Protein AF-A0A5J9V5U6-F1 (afdb_monomer_lite)

Foldseek 3Di:
DDDDDDPPPPPVVVVVPPPVPPPPPPVPPVPPPPAAFAEDEKDFLQFWKKKAFAPFDDFPDPLLDDDHPDIDGLPDDVPLCPDPSNNSSSCLQLDWDQDVVVRFTDGHTRMDMDTPFFFFPVRRADPDPVCCVPICNVVVVVVVVVVDDTNPRYTYHYDSSNGDPDDDD

Organism: NCBI:txid38414

pLDDT: mean 84.44, std 17.21, range [41.59, 98.38]

Radius of gyration: 29.43 Å; chains: 1; bounding box: 55×69×92 Å

Structure (mmCIF, N/CA/C/O backbone):
data_AF-A0A5J9V5U6-F1
#
_entry.id   AF-A0A5J9V5U6-F1
#
loop_
_atom_site.group_PDB
_atom_site.id
_atom_site.type_symbol
_atom_site.label_atom_id
_atom_site.label_alt_id
_atom_site.label_comp_id
_atom_site.label_asym_id
_atom_site.label_entity_id
_atom_site.label_seq_id
_atom_site.pdbx_PDB_ins_code
_atom_site.Cartn_x
_atom_site.Cartn_y
_atom_site.Cartn_z
_atom_site.occupancy
_atom_site.B_iso_or_equiv
_atom_site.auth_seq_id
_atom_site.auth_comp_id
_atom_site.auth_asym_id
_atom_site.auth_atom_id
_atom_site.pdbx_PDB_model_num
ATOM 1 N N . MET A 1 1 ? -32.380 -57.360 69.327 1.00 41.59 1 MET A N 1
ATOM 2 C CA . MET A 1 1 ? -31.592 -57.962 68.231 1.00 41.59 1 MET A CA 1
ATOM 3 C C . MET A 1 1 ? -32.303 -57.633 66.926 1.00 41.59 1 MET A C 1
ATOM 5 O O . MET A 1 1 ? -33.398 -58.129 66.713 1.00 41.59 1 MET A O 1
ATOM 9 N N . ALA A 1 2 ? -31.760 -56.698 66.143 1.00 49.41 2 ALA A N 1
ATOM 10 C CA . ALA A 1 2 ? -32.185 -56.439 64.760 1.00 49.41 2 ALA A CA 1
ATOM 11 C C . ALA A 1 2 ? -31.583 -57.530 63.837 1.00 49.41 2 ALA A C 1
ATOM 13 O O . ALA A 1 2 ? -30.626 -58.179 64.271 1.00 49.41 2 ALA A O 1
ATOM 14 N N . PRO A 1 3 ? -32.094 -57.753 62.608 1.00 48.00 3 PRO A N 1
ATOM 15 C CA . PRO A 1 3 ? -31.816 -56.811 61.518 1.00 48.00 3 PRO A CA 1
ATOM 16 C C . PRO A 1 3 ? -32.981 -56.557 60.539 1.00 48.00 3 PRO A C 1
ATOM 18 O O . PRO A 1 3 ? -33.769 -57.440 60.213 1.00 48.00 3 PRO A O 1
ATOM 21 N N . LEU A 1 4 ? -33.024 -55.329 60.013 1.00 54.97 4 LEU A N 1
ATOM 22 C CA . LEU A 1 4 ? -33.674 -54.993 58.744 1.00 54.97 4 LEU A CA 1
ATOM 23 C C . LEU A 1 4 ? -32.798 -55.480 57.576 1.00 54.97 4 LEU A C 1
ATOM 25 O O . LEU A 1 4 ? -31.599 -55.187 57.584 1.00 54.97 4 LEU A O 1
ATOM 29 N N . PRO A 1 5 ? -33.363 -56.077 56.513 1.00 49.91 5 PRO A N 1
ATOM 30 C CA . PRO A 1 5 ? -32.733 -56.086 55.205 1.00 49.91 5 PRO A CA 1
ATOM 31 C C . PRO A 1 5 ? -33.418 -55.085 54.262 1.00 49.91 5 PRO A C 1
ATOM 33 O O . PRO A 1 5 ? -34.583 -54.735 54.424 1.00 49.91 5 PRO A O 1
ATOM 36 N N . HIS A 1 6 ? -32.676 -54.688 53.229 1.00 51.53 6 HIS A N 1
ATOM 37 C CA . HIS A 1 6 ? -33.091 -53.871 52.078 1.00 51.53 6 HIS A CA 1
ATOM 38 C C . HIS A 1 6 ? -32.753 -52.374 52.112 1.00 51.53 6 HIS A C 1
ATOM 40 O O . HIS A 1 6 ? -33.443 -51.551 51.518 1.00 51.53 6 HIS A O 1
ATOM 46 N N . LEU A 1 7 ? -31.569 -52.043 52.632 1.00 55.22 7 LEU A N 1
ATOM 47 C CA . LEU A 1 7 ? -30.853 -50.799 52.316 1.00 55.22 7 LEU A CA 1
ATOM 48 C C . LEU A 1 7 ? -29.999 -50.917 51.031 1.00 55.22 7 LEU A C 1
ATOM 50 O O . LEU A 1 7 ? -28.878 -50.423 50.989 1.00 55.22 7 LEU A O 1
ATOM 54 N N . HIS A 1 8 ? -30.447 -51.632 49.992 1.00 50.94 8 HIS A N 1
ATOM 55 C CA . HIS A 1 8 ? -29.636 -51.854 48.772 1.00 50.94 8 HIS A CA 1
ATOM 56 C C . HIS A 1 8 ? -30.308 -51.399 47.468 1.00 50.94 8 HIS A C 1
ATOM 58 O O . HIS A 1 8 ? -29.772 -51.631 46.390 1.00 50.94 8 HIS A O 1
ATOM 64 N N . ARG A 1 9 ? -31.453 -50.704 47.528 1.00 53.50 9 ARG A N 1
ATOM 65 C CA . ARG A 1 9 ? -32.145 -50.212 46.318 1.00 53.50 9 ARG A CA 1
ATOM 66 C C . ARG A 1 9 ? -31.933 -48.736 45.975 1.00 53.50 9 ARG A C 1
ATOM 68 O O . ARG A 1 9 ? -32.470 -48.283 44.975 1.00 53.50 9 ARG A O 1
ATOM 75 N N . LEU A 1 10 ? -31.122 -47.999 46.734 1.00 51.25 10 LEU A N 1
ATOM 76 C CA . LEU A 1 10 ? -30.863 -46.573 46.470 1.00 51.25 10 LEU A CA 1
ATOM 77 C C . LEU A 1 10 ? -29.450 -46.273 45.939 1.00 51.25 10 LEU A C 1
ATOM 79 O O . LEU A 1 10 ? -29.126 -45.118 45.682 1.00 51.25 10 LEU A O 1
ATOM 83 N 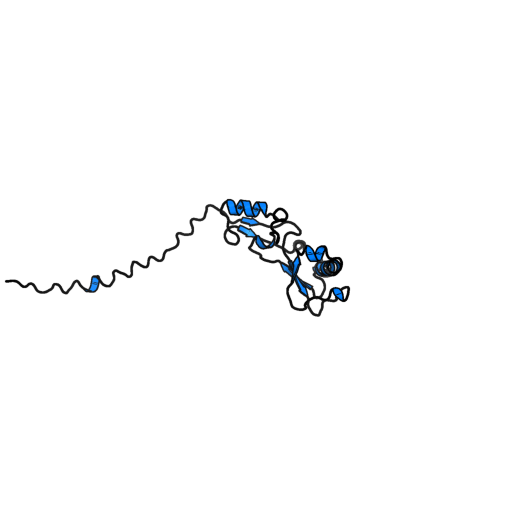N . LEU A 1 11 ? -28.618 -47.294 45.711 1.00 52.91 11 LEU A N 1
ATOM 84 C CA . LEU A 1 11 ? -27.226 -47.091 45.301 1.00 52.91 11 LEU A CA 1
ATOM 85 C C . LEU A 1 11 ? -26.981 -46.702 43.820 1.00 52.91 11 LEU A C 1
ATOM 87 O O . LEU A 1 11 ? -25.907 -46.159 43.569 1.00 52.91 11 LEU A O 1
ATOM 91 N N . PRO A 1 12 ? -27.883 -46.862 42.820 1.00 49.44 12 PRO A N 1
ATOM 92 C CA . PRO A 1 12 ? -27.530 -46.444 41.462 1.00 49.44 12 PRO A CA 1
ATOM 93 C C . PRO A 1 12 ? -27.720 -44.935 41.229 1.00 49.44 12 PRO A C 1
ATOM 95 O O . PRO A 1 12 ? -27.253 -44.422 40.216 1.00 49.44 12 PRO A O 1
ATOM 98 N N . LEU A 1 13 ? -28.363 -44.197 42.147 1.00 50.53 13 LEU A N 1
ATOM 99 C CA . LEU A 1 13 ? -28.633 -42.765 41.949 1.00 50.53 13 LEU A CA 1
ATOM 100 C C . LEU A 1 13 ? -27.465 -41.836 42.326 1.00 50.53 13 LEU A C 1
ATOM 102 O O . LEU A 1 13 ? -27.483 -40.666 41.957 1.00 50.53 13 LEU A O 1
ATOM 106 N N . LEU A 1 14 ? -26.442 -42.331 43.030 1.00 53.94 14 LEU A N 1
ATOM 107 C CA . LEU A 1 14 ? -25.315 -41.509 43.500 1.00 53.94 14 LEU A CA 1
ATOM 108 C C . LEU A 1 14 ? -24.099 -41.502 42.558 1.00 53.94 14 LEU A C 1
ATOM 110 O O . LEU A 1 14 ? -23.175 -40.725 42.776 1.00 53.94 14 LEU A O 1
ATOM 114 N N . LEU A 1 15 ? -24.099 -42.300 41.484 1.00 52.69 15 LEU A N 1
ATOM 115 C CA . LEU A 1 15 ? -23.004 -42.327 40.499 1.00 52.69 15 LEU A CA 1
ATOM 116 C C . LEU A 1 15 ? -23.243 -41.450 39.258 1.00 52.69 15 LEU A C 1
ATOM 118 O O . LEU A 1 15 ? -22.323 -41.258 38.470 1.00 52.69 15 LEU A O 1
ATOM 122 N N . PHE A 1 16 ? -24.425 -40.844 39.108 1.00 50.41 16 PHE A N 1
ATOM 123 C CA . PHE A 1 16 ? -24.711 -39.884 38.027 1.00 50.41 16 PHE A CA 1
ATOM 124 C C . PHE A 1 16 ? -24.570 -38.409 38.444 1.00 50.41 16 PHE A C 1
ATOM 126 O O . PHE A 1 16 ? -24.879 -37.510 37.664 1.00 50.41 16 PHE A O 1
ATOM 133 N N . LEU A 1 17 ? -24.064 -38.141 39.652 1.00 53.19 17 LEU A N 1
ATOM 134 C CA . LEU A 1 17 ? -23.950 -36.792 40.213 1.00 53.19 17 LEU A CA 1
ATOM 135 C C . LEU A 1 17 ? -22.594 -36.062 40.074 1.00 53.19 17 LEU A C 1
ATOM 137 O O . LEU A 1 17 ? -22.495 -34.972 40.633 1.00 53.19 17 LEU A O 1
ATOM 141 N N . PRO A 1 18 ? -21.592 -36.512 39.281 1.00 50.75 18 PRO A N 1
ATOM 142 C CA . PRO A 1 18 ? -20.518 -35.608 38.866 1.00 50.75 18 PRO A CA 1
ATOM 143 C C . PRO A 1 18 ? -20.608 -35.157 37.397 1.00 50.75 18 PRO A C 1
ATOM 145 O O . PRO A 1 18 ? -19.813 -34.318 36.986 1.00 50.75 18 PRO A O 1
ATOM 148 N N . PHE A 1 19 ? -21.572 -35.625 36.590 1.00 50.84 19 PHE A N 1
ATOM 149 C CA . PHE A 1 19 ? -21.637 -35.234 35.167 1.00 50.84 19 PHE A CA 1
ATOM 150 C C . PHE A 1 19 ? -22.390 -33.923 34.879 1.00 50.84 19 PHE A C 1
ATOM 152 O O . PHE A 1 19 ? -22.289 -33.393 33.776 1.00 50.84 19 PHE A O 1
ATOM 159 N N . ILE A 1 20 ? -23.081 -33.343 35.869 1.00 51.84 20 ILE A N 1
ATOM 160 C CA . ILE A 1 20 ? -23.763 -32.036 35.733 1.00 51.84 20 ILE A CA 1
ATOM 161 C C . ILE A 1 20 ? -22.855 -30.865 36.178 1.00 51.84 20 ILE A C 1
ATOM 163 O O . ILE A 1 20 ? -23.250 -29.703 36.144 1.00 51.84 20 ILE A O 1
ATOM 167 N N . LEU A 1 21 ? -21.593 -31.135 36.535 1.00 53.84 21 LEU A N 1
ATOM 168 C CA . LEU A 1 21 ? -20.591 -30.098 36.823 1.00 53.84 21 LEU A CA 1
ATOM 169 C C . LEU A 1 21 ? -19.600 -29.847 35.685 1.00 53.84 21 LEU A C 1
ATOM 171 O O . LEU A 1 21 ? -18.728 -28.993 35.828 1.00 53.84 21 LEU A O 1
ATOM 175 N N . VAL A 1 22 ? -19.809 -30.431 34.500 1.00 54.16 22 VAL A N 1
ATOM 176 C CA . VAL A 1 22 ? -19.373 -29.749 33.276 1.00 54.16 22 VAL A CA 1
ATOM 177 C C . VAL A 1 22 ? -20.414 -28.676 32.986 1.00 54.16 22 VAL A C 1
ATOM 179 O O . VAL A 1 22 ? -21.202 -28.758 32.043 1.00 54.16 22 VAL A O 1
ATOM 182 N N . ARG A 1 23 ? -20.394 -27.613 33.803 1.00 52.72 23 ARG A N 1
ATOM 183 C CA . ARG A 1 23 ? -20.698 -26.297 33.261 1.00 52.72 23 ARG A CA 1
ATOM 184 C C . ARG A 1 23 ? -19.725 -26.158 32.099 1.00 52.72 23 ARG A C 1
ATOM 186 O O . ARG A 1 23 ? -18.565 -25.806 32.293 1.00 52.72 23 ARG A O 1
ATOM 193 N N . ARG A 1 24 ? -20.195 -26.433 30.875 1.00 53.19 24 ARG A N 1
ATOM 194 C CA . ARG A 1 24 ? -19.764 -25.619 29.748 1.00 53.19 24 ARG A CA 1
ATOM 195 C C . ARG A 1 24 ? -19.913 -24.217 30.301 1.00 53.19 24 ARG A C 1
ATOM 197 O O . ARG A 1 24 ? -21.036 -23.783 30.560 1.00 53.19 24 ARG A O 1
ATOM 204 N N . GLY A 1 25 ? -18.793 -23.571 30.601 1.00 51.94 25 GLY A N 1
ATOM 205 C CA . GLY A 1 25 ? -18.764 -22.131 30.609 1.00 51.94 25 GLY A CA 1
ATOM 206 C C . GLY A 1 25 ? -19.227 -21.763 29.214 1.00 51.94 25 GLY A C 1
ATOM 207 O O . GLY A 1 25 ? -18.419 -21.655 28.299 1.00 51.94 25 GLY A O 1
ATOM 208 N N . ALA A 1 26 ? -20.546 -21.672 29.027 1.00 53.31 26 ALA A N 1
ATOM 209 C CA . ALA A 1 26 ? -21.106 -20.720 28.116 1.00 53.31 26 ALA A CA 1
ATOM 210 C C . ALA A 1 26 ? -20.483 -19.436 28.626 1.00 53.31 26 ALA A C 1
ATOM 212 O O . ALA A 1 26 ? -20.873 -18.910 29.671 1.00 53.31 26 ALA A O 1
ATOM 213 N N . ARG A 1 27 ? -19.382 -19.057 27.970 1.00 55.41 27 ARG A N 1
ATOM 214 C CA . ARG A 1 27 ? -18.852 -17.714 28.043 1.00 55.41 27 ARG A CA 1
ATOM 215 C C . ARG A 1 27 ? -20.116 -16.866 27.925 1.00 55.41 27 ARG A C 1
ATOM 217 O O . ARG A 1 27 ? -20.848 -17.085 26.949 1.00 55.41 27 ARG A O 1
ATOM 224 N N . PRO A 1 28 ? -20.477 -16.056 28.940 1.00 53.78 28 PRO A N 1
ATOM 225 C CA . PRO A 1 28 ? -21.566 -15.111 28.740 1.00 53.78 28 PRO A CA 1
ATOM 226 C C . PRO A 1 28 ? -21.275 -14.464 27.385 1.00 53.78 28 PRO A C 1
ATOM 228 O O . PRO A 1 28 ? -20.086 -14.216 27.155 1.00 53.78 28 PRO A O 1
ATOM 231 N N . PRO A 1 29 ? -22.254 -14.337 26.460 1.00 56.69 29 PRO A N 1
ATOM 232 C CA . PRO A 1 29 ? -22.003 -13.645 25.198 1.00 56.69 29 PRO A CA 1
ATOM 233 C C . PRO A 1 29 ? -21.260 -12.391 25.604 1.00 56.69 29 PRO A C 1
ATOM 235 O O . PRO A 1 29 ? -21.837 -11.663 26.417 1.00 56.69 29 PRO A O 1
ATOM 238 N N . ASP A 1 30 ? -19.960 -12.305 25.242 1.00 58.56 30 ASP A N 1
ATOM 239 C CA . ASP A 1 30 ? -19.020 -11.333 25.819 1.00 58.56 30 ASP A CA 1
ATOM 240 C C . ASP A 1 30 ? -19.823 -10.066 25.875 1.00 58.56 30 ASP A C 1
ATOM 242 O O . ASP A 1 30 ? -20.300 -9.687 24.806 1.00 58.56 30 ASP A O 1
ATOM 246 N N . ALA A 1 31 ? -20.148 -9.584 27.088 1.00 52.25 31 ALA A N 1
ATOM 247 C CA . ALA A 1 31 ? -21.158 -8.553 27.254 1.00 52.25 31 ALA A CA 1
ATOM 248 C C . ALA A 1 31 ? -20.761 -7.487 26.256 1.00 52.25 31 ALA A C 1
ATOM 250 O O . ALA A 1 31 ? -19.693 -6.894 26.437 1.00 52.25 31 ALA A O 1
ATOM 251 N N . ALA A 1 32 ? -21.502 -7.410 25.136 1.00 59.34 32 ALA A N 1
ATOM 252 C CA . ALA A 1 32 ? -21.054 -6.633 23.997 1.00 59.34 32 ALA A CA 1
ATOM 253 C C . ALA A 1 32 ? -20.803 -5.282 24.627 1.00 59.34 32 ALA A C 1
ATOM 255 O O . ALA A 1 32 ? -21.675 -4.819 25.367 1.00 59.34 32 ALA A O 1
ATOM 256 N N . THR A 1 33 ? -19.590 -4.752 24.503 1.00 58.34 33 THR A N 1
ATOM 257 C CA . THR A 1 33 ? -19.056 -3.684 25.363 1.00 58.34 33 THR A CA 1
ATOM 258 C C . THR A 1 33 ? -19.839 -2.364 25.235 1.00 58.34 33 THR A C 1
ATOM 260 O O . THR A 1 33 ? -19.346 -1.301 25.580 1.00 58.34 33 THR A O 1
ATOM 263 N N . GLY A 1 34 ? -21.059 -2.399 24.692 1.00 77.62 34 GLY A N 1
ATOM 264 C CA . GLY A 1 34 ? -21.831 -1.301 24.150 1.00 77.62 34 GLY A CA 1
ATOM 265 C C . GLY A 1 34 ? -21.227 -0.787 22.850 1.00 77.62 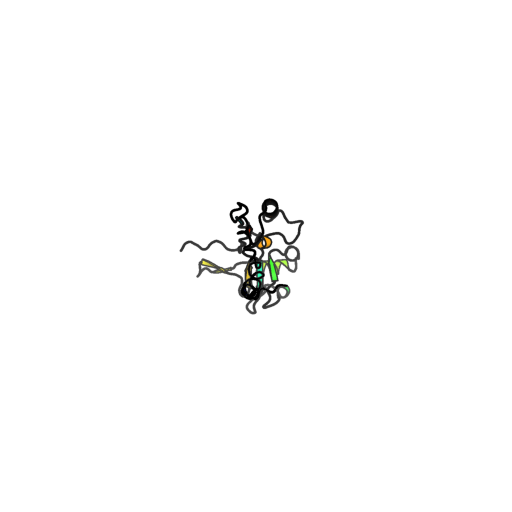34 GLY A C 1
ATOM 266 O O . GLY A 1 34 ? -21.803 0.097 22.230 1.00 77.62 34 GLY A O 1
ATOM 267 N N . LEU A 1 35 ? -20.064 -1.306 22.442 1.00 88.25 35 LEU A N 1
ATOM 268 C CA . LEU A 1 35 ? -19.275 -0.742 21.363 1.00 88.25 35 LEU A CA 1
ATOM 269 C C . LEU A 1 35 ? -19.734 -1.315 20.027 1.00 88.25 35 LEU A C 1
ATOM 271 O O . LEU A 1 35 ? -19.656 -2.519 19.778 1.00 88.25 35 LEU A O 1
ATOM 275 N N . HIS A 1 36 ? -20.193 -0.425 19.153 1.00 95.44 36 HIS A N 1
ATOM 276 C CA . HIS A 1 36 ? -20.396 -0.746 17.750 1.00 95.44 36 HIS A CA 1
ATOM 277 C C . HIS A 1 36 ? -19.037 -0.942 17.066 1.00 95.44 36 HIS A C 1
ATOM 279 O O . HIS A 1 36 ? -18.122 -0.165 17.337 1.00 95.44 36 HIS A O 1
ATOM 285 N N . PRO A 1 37 ? -18.884 -1.933 16.169 1.00 96.75 37 PRO A N 1
ATOM 286 C CA . PRO A 1 37 ? -17.648 -2.110 15.418 1.00 96.75 37 PRO A CA 1
ATOM 287 C C . PRO A 1 37 ? -17.246 -0.845 14.652 1.00 96.75 37 PRO A C 1
ATOM 289 O O . PRO A 1 37 ? -18.078 -0.225 13.988 1.00 96.75 37 PRO A O 1
ATOM 292 N N . VAL A 1 38 ? -15.961 -0.495 14.702 1.00 98.12 38 VAL A N 1
ATOM 293 C CA . VAL A 1 38 ? -15.390 0.647 13.975 1.00 98.12 38 VAL A CA 1
ATOM 294 C C . VAL A 1 38 ? -14.451 0.140 12.890 1.00 98.12 38 VAL A C 1
ATOM 296 O O . VAL A 1 38 ? -13.549 -0.650 13.161 1.00 98.12 38 VAL A O 1
ATOM 299 N N . VAL A 1 39 ? -14.628 0.628 11.663 1.00 98.38 39 VAL A N 1
ATOM 300 C CA . VAL A 1 39 ? -13.716 0.371 10.542 1.00 98.38 39 VAL A CA 1
ATOM 301 C C . VAL A 1 39 ? -13.033 1.678 10.160 1.00 98.38 39 VAL A C 1
ATOM 303 O O . VAL A 1 39 ? -13.693 2.652 9.807 1.00 98.38 39 VAL A O 1
ATOM 306 N N . LEU A 1 40 ? -11.706 1.700 10.229 1.00 97.88 40 LEU A N 1
ATOM 307 C CA . LEU A 1 40 ? -10.889 2.850 9.868 1.00 97.88 40 LEU A CA 1
ATOM 308 C C . LEU A 1 40 ? -10.367 2.705 8.441 1.00 97.88 40 LEU A C 1
ATOM 310 O O . LEU A 1 40 ? -9.638 1.762 8.121 1.00 97.88 40 LEU A O 1
ATOM 314 N N . LEU A 1 41 ? -10.713 3.680 7.604 1.00 97.12 41 LEU A N 1
ATOM 315 C CA . LEU A 1 41 ? -10.165 3.841 6.265 1.00 97.12 41 LEU A CA 1
ATOM 316 C C . LEU A 1 41 ? -9.017 4.864 6.329 1.00 97.12 41 LEU A C 1
ATOM 318 O O . LEU A 1 41 ? -9.275 6.031 6.633 1.00 97.12 41 LEU A O 1
ATOM 322 N N . PRO A 1 42 ? -7.755 4.457 6.105 1.00 94.81 42 PRO A N 1
ATOM 323 C CA . PRO A 1 42 ? -6.622 5.360 6.250 1.00 94.81 42 PRO A CA 1
ATOM 324 C C . PRO A 1 42 ? -6.549 6.392 5.122 1.00 94.81 42 PRO A C 1
ATOM 326 O O . PRO A 1 42 ? -7.106 6.205 4.049 1.00 94.81 42 PRO A O 1
ATOM 329 N N . GLY A 1 43 ? -5.821 7.485 5.349 1.00 91.88 43 GLY A N 1
ATOM 330 C CA . GLY A 1 43 ? -5.567 8.482 4.309 1.00 91.88 43 GLY A CA 1
ATOM 331 C C . GLY A 1 43 ? -4.602 8.006 3.214 1.00 91.88 43 GLY A C 1
ATOM 332 O O . GLY A 1 43 ? -4.008 6.924 3.273 1.00 91.88 43 GLY A O 1
ATOM 333 N N . ASN A 1 44 ? -4.381 8.871 2.221 1.00 91.31 44 ASN A N 1
ATOM 334 C CA . ASN A 1 44 ? -3.406 8.629 1.158 1.00 91.31 44 ASN A CA 1
ATOM 335 C C . ASN A 1 44 ? -2.003 8.358 1.739 1.00 91.31 44 ASN A C 1
ATOM 337 O O . ASN A 1 44 ? -1.582 8.999 2.702 1.00 91.31 44 ASN A O 1
ATOM 341 N N . LYS A 1 45 ? -1.265 7.420 1.134 1.00 91.38 45 LYS A N 1
ATOM 342 C CA . LYS A 1 45 ? 0.084 6.983 1.534 1.00 91.38 45 LYS A CA 1
ATOM 343 C C . LYS A 1 45 ? 0.177 6.321 2.912 1.00 91.38 45 LYS A C 1
ATOM 345 O O . LYS A 1 45 ? 1.291 6.056 3.367 1.00 91.38 45 LYS A O 1
ATOM 350 N N . CYS A 1 46 ? -0.932 6.040 3.591 1.00 92.69 46 CYS A N 1
ATOM 351 C CA . CYS A 1 46 ? -0.889 5.419 4.913 1.00 92.69 46 CYS A CA 1
ATOM 352 C C . CYS A 1 46 ? -0.868 3.893 4.878 1.00 92.69 46 CYS A C 1
ATOM 354 O O . CYS A 1 46 ? -0.145 3.296 5.672 1.00 92.69 46 CYS A O 1
ATOM 356 N N . SER A 1 47 ? -1.577 3.269 3.937 1.00 94.56 47 SER A N 1
ATOM 357 C CA . SER A 1 47 ? -1.552 1.815 3.774 1.00 94.56 47 SER A CA 1
ATOM 358 C C . SER A 1 47 ? -0.152 1.303 3.473 1.00 94.56 47 SER A C 1
ATOM 360 O O . SER A 1 47 ? 0.572 1.863 2.652 1.00 94.56 47 SER A O 1
ATOM 362 N N . GLN A 1 48 ? 0.202 0.192 4.094 1.00 94.50 48 GLN A N 1
ATOM 363 C CA . GLN A 1 48 ? 1.430 -0.527 3.831 1.00 94.50 48 GLN A CA 1
ATOM 364 C C . GLN A 1 48 ? 1.291 -1.427 2.592 1.00 94.50 48 GLN A C 1
ATOM 366 O O . GLN A 1 48 ? 0.337 -2.201 2.486 1.00 94.50 48 GLN A O 1
ATOM 371 N N . LEU A 1 49 ? 2.268 -1.362 1.685 1.00 96.31 49 LEU A N 1
ATOM 372 C CA . LEU A 1 49 ? 2.336 -2.144 0.451 1.00 96.31 49 LEU A CA 1
ATOM 373 C C . LEU A 1 49 ? 3.571 -3.046 0.432 1.00 96.31 49 LEU A C 1
ATOM 375 O O . LEU A 1 49 ? 4.667 -2.660 0.857 1.00 96.31 49 LEU A O 1
ATOM 379 N N . GLU A 1 50 ? 3.400 -4.235 -0.122 1.00 97.00 50 GLU A N 1
ATOM 380 C CA . GLU A 1 50 ? 4.497 -5.084 -0.573 1.00 97.00 50 GLU A CA 1
ATOM 381 C C . GLU A 1 50 ? 4.480 -5.213 -2.086 1.00 97.00 50 GLU A C 1
ATOM 383 O O . GLU A 1 50 ? 3.425 -5.091 -2.713 1.00 97.00 50 GLU A O 1
ATOM 388 N N . ALA A 1 51 ? 5.653 -5.492 -2.643 1.00 97.12 51 ALA A N 1
ATOM 389 C CA . ALA A 1 51 ? 5.813 -5.871 -4.032 1.00 97.12 51 ALA A CA 1
ATOM 390 C C . ALA A 1 51 ? 6.455 -7.250 -4.155 1.00 97.12 51 ALA A C 1
ATOM 392 O O . ALA A 1 51 ? 7.190 -7.684 -3.267 1.00 97.12 51 ALA A O 1
ATOM 393 N N . ARG A 1 52 ? 6.190 -7.916 -5.275 1.00 97.75 52 ARG A N 1
ATOM 394 C CA . ARG A 1 52 ? 6.891 -9.115 -5.733 1.00 97.75 52 ARG A CA 1
ATOM 395 C C . ARG A 1 52 ? 7.287 -8.905 -7.187 1.00 97.75 52 ARG A C 1
ATOM 397 O O . ARG A 1 52 ? 6.439 -8.576 -8.011 1.00 97.75 52 ARG A O 1
ATOM 404 N N . LEU A 1 53 ? 8.570 -9.086 -7.490 1.00 97.88 53 LEU A N 1
ATOM 405 C CA . LEU A 1 53 ? 9.069 -9.023 -8.865 1.00 97.88 53 LEU A CA 1
ATOM 406 C C . LEU A 1 53 ? 8.967 -10.402 -9.513 1.00 97.88 53 LEU A C 1
ATOM 408 O O . LEU A 1 53 ? 9.185 -11.418 -8.853 1.00 97.88 53 LEU A O 1
ATOM 412 N N . THR A 1 54 ? 8.673 -10.434 -10.803 1.00 97.62 54 THR A N 1
ATOM 413 C CA . THR A 1 54 ? 8.666 -11.645 -11.637 1.00 97.62 54 THR A CA 1
ATOM 414 C C . THR A 1 54 ? 9.763 -11.552 -12.698 1.00 97.62 54 THR A C 1
ATOM 416 O O . THR A 1 54 ? 10.390 -10.504 -12.847 1.00 97.62 54 THR A O 1
ATOM 4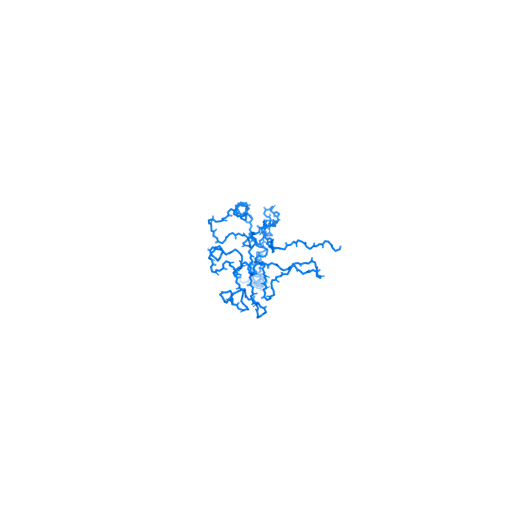19 N N . ASP A 1 55 ? 9.969 -12.619 -13.469 1.00 96.06 55 ASP A N 1
ATOM 420 C CA . ASP A 1 55 ? 10.932 -12.622 -14.580 1.00 96.06 55 ASP A CA 1
ATOM 421 C C . ASP A 1 55 ? 10.589 -11.609 -15.685 1.00 96.06 55 ASP A C 1
ATOM 423 O O . ASP A 1 55 ? 11.461 -11.221 -16.455 1.00 96.06 55 ASP A O 1
ATOM 427 N N . ALA A 1 56 ? 9.336 -11.143 -15.748 1.00 97.00 56 ALA A N 1
ATOM 428 C CA . ALA A 1 56 ? 8.901 -10.119 -16.695 1.00 97.00 56 ALA A CA 1
ATOM 429 C C . ALA A 1 56 ? 9.285 -8.686 -16.275 1.00 97.00 56 ALA A C 1
ATOM 431 O O . ALA A 1 56 ? 8.963 -7.739 -16.988 1.00 97.00 56 ALA A O 1
ATOM 432 N N . TYR A 1 57 ? 9.903 -8.503 -15.102 1.00 97.56 57 TYR A N 1
ATOM 433 C CA . TYR A 1 57 ? 10.305 -7.182 -14.631 1.00 97.56 57 TYR A CA 1
ATOM 434 C C . TYR A 1 57 ? 11.602 -6.732 -15.306 1.00 97.56 57 TYR A C 1
ATOM 436 O O . TYR A 1 57 ? 12.667 -7.309 -15.083 1.00 97.56 57 TYR A O 1
ATOM 444 N N . GLU A 1 58 ? 11.513 -5.655 -16.082 1.00 96.75 58 GLU A N 1
ATOM 445 C CA . GLU A 1 58 ? 12.658 -4.998 -16.710 1.00 96.75 58 GLU A CA 1
ATOM 446 C C . GLU A 1 58 ? 13.109 -3.799 -15.859 1.00 96.75 58 GLU A C 1
ATOM 448 O O . GLU A 1 58 ? 12.456 -2.753 -15.872 1.00 96.75 58 GLU A O 1
ATOM 453 N N . PRO A 1 59 ? 14.206 -3.917 -15.085 1.00 95.75 59 PRO A N 1
ATOM 454 C CA . PRO A 1 59 ? 14.639 -2.847 -14.199 1.00 95.75 59 PRO A CA 1
ATOM 455 C C . PRO A 1 59 ? 15.242 -1.671 -14.986 1.00 95.75 59 PRO A C 1
ATOM 457 O O . PRO A 1 59 ? 15.992 -1.894 -15.939 1.00 95.75 59 PRO A O 1
ATOM 460 N N . PRO A 1 60 ? 15.063 -0.417 -14.526 1.00 94.81 60 PRO A N 1
ATOM 461 C CA . PRO A 1 60 ? 15.606 0.766 -15.204 1.00 94.81 60 PRO A CA 1
ATOM 462 C C . PRO A 1 60 ? 17.141 0.844 -15.157 1.00 94.81 60 PRO A C 1
ATOM 464 O O . PRO A 1 60 ? 17.756 1.616 -15.885 1.00 94.81 60 PRO A O 1
ATOM 467 N N . SER A 1 61 ? 17.781 0.070 -14.275 1.00 93.88 61 SER A N 1
ATOM 468 C CA . SER A 1 61 ? 19.236 -0.078 -14.205 1.00 93.88 61 SER A CA 1
ATOM 469 C C . SER A 1 61 ? 19.620 -1.404 -13.528 1.00 93.88 61 SER A C 1
ATOM 471 O O . SER A 1 61 ? 18.820 -1.950 -12.762 1.00 93.88 61 SER A O 1
ATOM 473 N N . PRO A 1 62 ? 20.841 -1.937 -13.743 1.00 92.31 62 PRO A N 1
ATOM 474 C CA . PRO A 1 62 ? 21.262 -3.223 -13.171 1.00 92.31 62 PRO A CA 1
ATOM 475 C C . PRO A 1 62 ? 21.180 -3.306 -11.640 1.00 92.31 62 PRO A C 1
ATOM 477 O O . PRO A 1 62 ? 20.889 -4.372 -11.104 1.00 92.31 62 PRO A O 1
ATOM 480 N N . GLN A 1 63 ? 21.389 -2.186 -10.946 1.00 90.75 63 GLN A N 1
ATOM 481 C CA . GLN A 1 63 ? 21.279 -2.073 -9.485 1.00 90.75 63 GLN A CA 1
ATOM 482 C C . GLN A 1 63 ? 19.841 -2.229 -8.961 1.00 90.75 63 GLN A C 1
ATOM 484 O O . GLN A 1 63 ? 19.649 -2.541 -7.792 1.00 90.75 63 GLN A O 1
ATOM 489 N N . CYS A 1 64 ? 18.830 -2.069 -9.822 1.00 92.75 64 CYS A N 1
ATOM 490 C CA . CYS A 1 64 ? 17.419 -2.234 -9.466 1.00 92.75 64 CYS A CA 1
ATOM 491 C C . CYS A 1 64 ? 16.907 -3.670 -9.620 1.00 92.75 64 CYS A C 1
ATOM 493 O O . CYS A 1 64 ? 15.709 -3.915 -9.451 1.00 92.75 64 CYS A O 1
ATOM 495 N N . LYS A 1 65 ? 17.789 -4.625 -9.940 1.00 89.31 65 LYS A N 1
ATOM 496 C CA . LYS A 1 65 ? 17.456 -6.050 -9.892 1.00 89.31 65 LYS A CA 1
ATOM 497 C C . LYS A 1 65 ? 17.133 -6.436 -8.449 1.00 89.31 65 LYS A C 1
ATOM 499 O O . LYS A 1 65 ? 17.978 -6.334 -7.566 1.00 89.31 65 LYS A O 1
ATOM 504 N N . GLY A 1 66 ? 15.900 -6.872 -8.221 1.00 84.88 66 GLY A N 1
ATOM 505 C CA . GLY A 1 66 ? 15.434 -7.334 -6.918 1.00 84.88 66 GLY A CA 1
ATOM 506 C C . GLY A 1 66 ? 15.231 -8.851 -6.865 1.00 84.88 66 GLY A C 1
ATOM 507 O O . GLY A 1 66 ? 15.424 -9.551 -7.862 1.00 84.88 66 GLY A O 1
ATOM 508 N N . PRO A 1 67 ? 14.832 -9.382 -5.698 1.00 85.62 67 P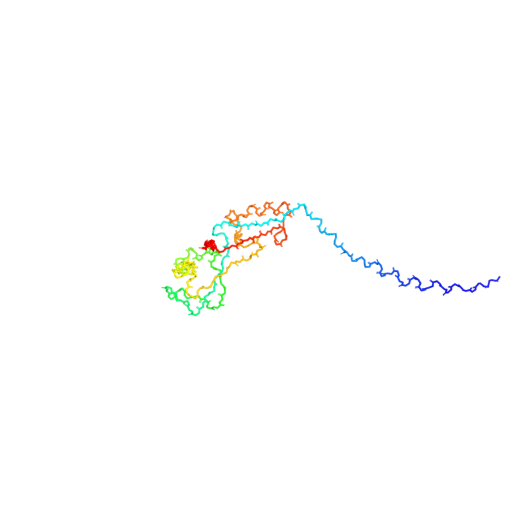RO A N 1
ATOM 509 C CA . PRO A 1 67 ? 14.599 -10.807 -5.518 1.00 85.62 67 PRO A CA 1
ATOM 510 C C . PRO A 1 67 ? 13.330 -11.249 -6.261 1.00 85.62 67 PRO A C 1
ATOM 512 O O . PRO A 1 67 ? 12.210 -10.995 -5.815 1.00 85.62 67 PRO A O 1
ATOM 515 N N . VAL A 1 68 ? 13.509 -11.953 -7.378 1.00 94.50 68 VAL A N 1
ATOM 516 C CA . VAL A 1 68 ? 12.402 -12.537 -8.145 1.00 94.50 68 VAL A CA 1
ATOM 517 C C . VAL A 1 68 ? 11.630 -13.549 -7.289 1.00 94.50 68 VAL A C 1
ATOM 519 O O . VAL A 1 68 ? 12.209 -14.341 -6.541 1.00 94.50 68 VAL A O 1
ATOM 522 N N . GLY A 1 69 ? 10.302 -13.496 -7.374 1.00 96.25 69 GLY A N 1
ATOM 523 C CA . GLY A 1 69 ? 9.378 -14.424 -6.726 1.00 96.25 69 GLY A CA 1
ATOM 524 C C . GLY A 1 69 ? 9.153 -14.189 -5.230 1.00 96.25 69 GLY A C 1
ATOM 525 O O . GLY A 1 69 ? 8.333 -14.891 -4.635 1.00 96.25 69 GLY A O 1
ATOM 526 N N . ARG A 1 70 ? 9.819 -13.207 -4.605 1.00 96.56 70 ARG A N 1
ATOM 527 C CA . ARG A 1 70 ? 9.681 -12.922 -3.166 1.00 96.56 70 ARG A CA 1
ATOM 528 C C . ARG A 1 70 ? 8.973 -11.600 -2.914 1.00 96.56 70 ARG A C 1
ATOM 530 O O . ARG A 1 70 ? 9.240 -10.607 -3.583 1.00 96.56 70 ARG A O 1
ATOM 537 N N . TRP A 1 71 ? 8.105 -11.600 -1.906 1.00 96.50 71 TRP A N 1
ATOM 538 C CA . TRP A 1 71 ? 7.488 -10.382 -1.397 1.00 96.50 71 TRP A CA 1
ATOM 539 C C . TRP A 1 71 ? 8.500 -9.575 -0.582 1.00 96.50 71 TRP A C 1
ATOM 541 O O . TRP A 1 71 ? 9.226 -10.136 0.240 1.00 96.50 71 TRP A O 1
ATOM 551 N N . PHE A 1 72 ? 8.536 -8.265 -0.797 1.00 93.88 72 PHE A N 1
ATOM 552 C CA . PHE A 1 72 ? 9.336 -7.328 -0.015 1.00 93.88 72 PHE A CA 1
ATOM 553 C C . PHE A 1 72 ? 8.554 -6.043 0.250 1.00 93.88 72 PHE A C 1
ATOM 555 O O . PHE A 1 72 ? 7.616 -5.691 -0.470 1.00 93.88 72 PHE A O 1
ATOM 562 N N . ARG A 1 73 ? 8.965 -5.322 1.297 1.00 93.12 73 ARG A N 1
ATOM 563 C CA . ARG A 1 73 ? 8.383 -4.037 1.685 1.00 93.12 73 ARG A CA 1
ATOM 564 C C . ARG A 1 73 ? 8.618 -2.992 0.590 1.00 93.12 73 ARG A C 1
ATOM 566 O O . ARG A 1 73 ? 9.718 -2.451 0.483 1.00 93.12 73 ARG A O 1
ATOM 573 N N . LEU A 1 74 ? 7.559 -2.666 -0.148 1.00 94.06 74 LEU A N 1
ATOM 574 C CA . LEU A 1 74 ? 7.541 -1.561 -1.107 1.00 94.06 74 LEU A CA 1
ATOM 575 C C . LEU A 1 74 ? 7.240 -0.240 -0.384 1.00 94.06 74 LEU A C 1
ATOM 577 O O . LEU A 1 74 ? 7.924 0.760 -0.568 1.00 94.06 74 LEU A O 1
ATOM 581 N N . TRP A 1 75 ? 6.237 -0.237 0.497 1.00 93.25 75 TRP A N 1
ATOM 582 C CA . TRP A 1 75 ? 5.811 0.958 1.223 1.00 93.25 75 TRP A CA 1
ATOM 583 C C . TRP A 1 75 ? 5.298 0.608 2.632 1.00 93.25 75 TRP A C 1
ATOM 585 O O . TRP A 1 75 ? 4.580 -0.368 2.808 1.00 93.25 75 TRP A O 1
ATOM 595 N N . LYS A 1 76 ? 5.628 1.337 3.698 1.00 86.44 76 LYS A N 1
ATOM 596 C CA . LYS A 1 76 ? 6.613 2.423 3.787 1.00 86.44 76 LYS A CA 1
ATOM 597 C C . LYS A 1 76 ? 8.016 1.842 3.975 1.00 86.44 76 LYS A C 1
ATOM 599 O O . LYS A 1 76 ? 8.190 0.882 4.713 1.00 86.44 76 LYS A O 1
ATOM 604 N N . ASN A 1 77 ? 9.015 2.424 3.319 1.00 85.62 77 ASN A N 1
ATOM 605 C CA . ASN A 1 77 ? 10.418 2.051 3.502 1.00 85.62 77 ASN A CA 1
ATOM 606 C C . ASN A 1 77 ? 11.275 3.320 3.515 1.00 85.62 77 ASN A C 1
ATOM 608 O O . ASN A 1 77 ? 11.863 3.701 2.506 1.00 85.62 77 ASN A O 1
ATOM 612 N N . ALA A 1 78 ? 11.287 4.018 4.653 1.00 84.25 78 ALA A N 1
ATOM 613 C CA . ALA A 1 78 ? 11.932 5.326 4.773 1.00 84.25 78 ALA A CA 1
ATOM 614 C C . ALA A 1 78 ? 13.449 5.272 4.520 1.00 84.25 78 ALA A C 1
ATOM 616 O O . ALA A 1 78 ? 14.024 6.234 4.015 1.00 84.25 78 ALA A O 1
ATOM 617 N N . THR A 1 79 ? 14.095 4.149 4.845 1.00 86.81 79 THR A N 1
ATOM 618 C CA . THR A 1 79 ? 15.517 3.929 4.556 1.00 86.81 79 THR A CA 1
ATOM 619 C C . THR A 1 79 ? 15.756 3.869 3.051 1.00 86.81 79 THR A C 1
ATOM 621 O O . THR A 1 79 ? 16.539 4.664 2.543 1.00 86.81 79 THR A O 1
ATOM 624 N N . ALA A 1 80 ? 15.023 3.018 2.322 1.00 87.25 80 ALA A N 1
ATOM 625 C CA . ALA A 1 80 ? 15.162 2.915 0.866 1.00 87.25 80 ALA A CA 1
ATOM 626 C C . ALA A 1 80 ? 14.762 4.208 0.135 1.00 87.25 80 ALA A C 1
ATOM 628 O O . ALA A 1 80 ? 15.336 4.537 -0.894 1.00 87.25 80 ALA A O 1
ATOM 629 N N . GLN A 1 81 ? 13.806 4.968 0.677 1.00 89.06 81 GLN A N 1
ATOM 630 C CA . GLN A 1 81 ? 13.401 6.262 0.115 1.00 89.06 81 GLN A CA 1
ATOM 631 C C . GLN A 1 81 ? 14.496 7.330 0.206 1.00 89.06 81 GLN A C 1
ATOM 633 O O . GLN A 1 81 ? 14.543 8.217 -0.642 1.00 89.06 81 GLN A O 1
ATOM 638 N N . ARG A 1 82 ? 15.344 7.279 1.240 1.00 90.88 82 ARG A N 1
ATOM 639 C CA . ARG A 1 82 ? 16.429 8.250 1.455 1.00 90.88 82 ARG A CA 1
ATOM 640 C C . ARG A 1 82 ? 17.765 7.807 0.869 1.00 90.88 82 ARG A C 1
ATOM 642 O O . ARG A 1 82 ? 18.682 8.618 0.821 1.00 90.88 82 ARG A O 1
ATOM 649 N N . ASP A 1 83 ? 17.879 6.553 0.450 1.00 93.88 83 ASP A N 1
ATOM 650 C CA . ASP A 1 83 ? 19.070 6.019 -0.198 1.00 93.88 83 ASP A CA 1
ATOM 651 C C . ASP A 1 83 ? 19.063 6.383 -1.697 1.00 93.88 83 ASP A C 1
ATOM 653 O O . ASP A 1 83 ? 18.205 5.888 -2.434 1.00 93.88 83 ASP A O 1
ATOM 657 N N . PRO A 1 84 ? 20.008 7.212 -2.185 1.00 93.44 84 PRO A N 1
ATOM 658 C CA . PRO A 1 84 ? 20.078 7.594 -3.596 1.00 93.44 84 PRO A CA 1
ATOM 659 C C . PRO A 1 84 ? 20.251 6.413 -4.560 1.00 93.44 84 PRO A C 1
ATOM 661 O O . PRO A 1 84 ? 19.862 6.526 -5.723 1.00 93.44 84 PRO A O 1
ATOM 664 N N . ALA A 1 85 ? 20.815 5.289 -4.104 1.00 91.38 85 ALA A N 1
ATOM 665 C CA . ALA A 1 85 ? 20.964 4.088 -4.922 1.00 91.38 85 ALA A CA 1
ATOM 666 C C . ALA A 1 85 ? 19.654 3.287 -5.018 1.00 91.38 85 ALA A C 1
ATOM 668 O O . ALA A 1 85 ? 19.356 2.718 -6.069 1.00 91.38 85 ALA A O 1
ATOM 669 N N . ALA A 1 86 ? 18.847 3.267 -3.951 1.00 92.12 86 ALA A N 1
ATOM 670 C CA . ALA A 1 86 ? 17.606 2.491 -3.893 1.00 92.12 86 ALA A CA 1
ATOM 671 C C . ALA A 1 86 ? 16.366 3.277 -4.351 1.00 92.12 86 ALA A C 1
ATOM 673 O O . ALA A 1 86 ? 15.442 2.691 -4.924 1.00 92.12 86 ALA A O 1
ATOM 674 N N . ALA A 1 87 ? 16.331 4.594 -4.132 1.00 93.81 87 ALA A N 1
ATOM 675 C CA . ALA A 1 87 ? 15.168 5.431 -4.415 1.00 93.81 87 ALA A CA 1
ATOM 676 C C . ALA A 1 87 ? 14.689 5.363 -5.883 1.00 93.81 87 ALA A C 1
ATOM 678 O O . ALA A 1 87 ? 13.478 5.236 -6.082 1.00 93.81 87 ALA A O 1
ATOM 679 N N . PRO A 1 88 ? 15.564 5.361 -6.915 1.00 95.00 88 PRO A N 1
ATOM 680 C CA . PRO A 1 88 ? 15.126 5.202 -8.305 1.00 95.00 88 PRO A CA 1
ATOM 681 C C . PRO A 1 88 ? 14.454 3.849 -8.571 1.00 95.00 88 PRO A C 1
ATOM 683 O O . PRO A 1 88 ? 13.450 3.780 -9.276 1.00 95.00 88 PRO A O 1
ATOM 686 N N . CYS A 1 89 ? 14.973 2.777 -7.968 1.00 95.00 89 CYS A N 1
ATOM 687 C CA . CYS A 1 89 ? 14.414 1.432 -8.093 1.00 95.00 89 CYS A CA 1
ATOM 688 C C . CYS A 1 89 ? 13.041 1.343 -7.429 1.00 95.00 89 CYS A C 1
ATOM 690 O O . CYS A 1 89 ? 12.095 0.810 -8.005 1.00 95.00 89 CYS A O 1
ATOM 692 N N . LEU A 1 90 ? 12.924 1.918 -6.231 1.00 94.62 90 LEU A N 1
ATOM 693 C CA . LEU A 1 90 ? 11.668 1.986 -5.503 1.00 94.62 90 LEU A CA 1
ATOM 694 C C . LEU A 1 90 ? 10.619 2.812 -6.262 1.00 94.62 90 LEU A C 1
ATOM 696 O O . LEU A 1 90 ? 9.455 2.421 -6.309 1.00 94.62 90 LEU A O 1
ATOM 700 N N . ALA A 1 91 ? 11.018 3.934 -6.867 1.00 95.75 91 ALA A N 1
ATOM 701 C CA . ALA A 1 91 ? 10.130 4.769 -7.669 1.00 95.75 91 ALA A CA 1
ATOM 702 C C . ALA A 1 91 ? 9.595 4.020 -8.899 1.00 95.75 91 ALA A C 1
ATOM 704 O O . ALA A 1 91 ? 8.396 4.086 -9.170 1.00 95.75 91 ALA A O 1
ATOM 705 N N . ASP A 1 92 ? 10.451 3.271 -9.602 1.00 97.00 92 ASP A N 1
ATOM 706 C CA . ASP A 1 92 ? 10.022 2.442 -10.731 1.00 97.00 92 ASP A CA 1
ATOM 707 C C . ASP A 1 92 ? 9.056 1.333 -10.290 1.00 97.00 92 ASP A C 1
ATOM 709 O O . ASP A 1 92 ? 8.006 1.161 -10.893 1.00 97.00 92 ASP A O 1
ATOM 713 N N . G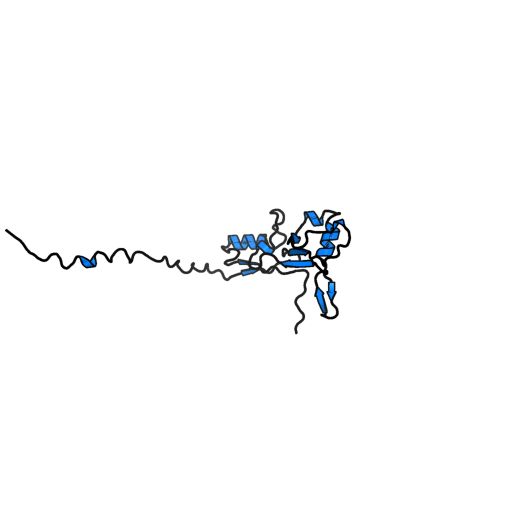LN A 1 93 ? 9.322 0.656 -9.175 1.00 96.88 93 GLN A N 1
ATOM 714 C CA . GLN A 1 93 ? 8.440 -0.405 -8.669 1.00 96.88 93 GLN A CA 1
ATOM 715 C C . GLN A 1 93 ? 7.114 0.130 -8.100 1.00 96.88 93 GLN A C 1
ATOM 717 O O . GLN A 1 93 ? 6.107 -0.578 -8.088 1.00 96.88 93 GLN A O 1
ATOM 722 N N . LEU A 1 94 ? 7.089 1.377 -7.615 1.00 96.62 94 LEU A N 1
ATOM 723 C CA . LEU A 1 94 ? 5.878 2.033 -7.115 1.00 96.62 94 LEU A CA 1
ATOM 724 C C . LEU A 1 94 ? 4.992 2.595 -8.224 1.00 96.62 94 LEU A C 1
ATOM 726 O O . LEU A 1 94 ? 3.787 2.736 -7.988 1.00 96.62 94 LEU A O 1
ATOM 730 N N . ARG A 1 95 ? 5.549 2.962 -9.383 1.00 96.56 95 ARG A N 1
ATOM 731 C CA . ARG A 1 95 ? 4.783 3.669 -10.416 1.00 96.56 95 ARG A CA 1
ATOM 732 C C . ARG A 1 95 ? 3.665 2.801 -10.986 1.00 96.56 95 ARG A C 1
ATOM 734 O O . ARG A 1 95 ? 3.729 1.572 -11.001 1.00 96.56 95 ARG A O 1
ATOM 741 N N . LEU A 1 96 ? 2.655 3.483 -11.506 1.00 97.25 96 LEU A N 1
ATOM 742 C CA . LEU A 1 96 ? 1.593 2.877 -12.291 1.00 97.25 96 LEU A CA 1
ATOM 743 C C . LEU A 1 96 ? 1.754 3.252 -13.765 1.00 97.25 96 LEU A C 1
ATOM 745 O O . LEU A 1 96 ? 2.282 4.314 -14.100 1.00 97.25 96 LEU A O 1
ATOM 749 N N . VAL A 1 97 ? 1.291 2.368 -14.639 1.00 96.62 97 VAL A N 1
ATOM 750 C CA . VAL A 1 97 ? 1.216 2.552 -16.087 1.00 96.62 97 VAL A CA 1
ATOM 751 C C . VAL A 1 97 ? -0.253 2.646 -16.465 1.00 96.62 97 VAL A C 1
ATOM 753 O O . VAL A 1 97 ? -1.034 1.760 -16.129 1.00 96.62 97 VAL A O 1
ATOM 756 N N . TYR A 1 98 ? -0.635 3.717 -17.153 1.00 95.38 98 TYR A N 1
ATOM 757 C CA . TYR A 1 98 ? -1.987 3.848 -17.679 1.00 95.38 98 TYR A CA 1
ATOM 758 C C . TYR A 1 98 ? -2.164 2.951 -18.908 1.00 95.38 98 TYR A C 1
ATOM 760 O O . TYR A 1 98 ? -1.397 3.053 -19.867 1.00 95.38 98 TYR A O 1
ATOM 768 N N . ASP A 1 99 ? -3.173 2.088 -18.873 1.00 94.25 99 ASP A N 1
ATOM 769 C CA . ASP A 1 99 ? -3.602 1.259 -19.993 1.00 94.25 99 ASP A CA 1
ATOM 770 C C . ASP A 1 99 ? -4.807 1.933 -20.676 1.00 94.25 99 ASP A C 1
ATOM 772 O O . ASP A 1 99 ? -5.915 1.915 -20.127 1.00 94.25 99 ASP A O 1
ATOM 776 N N . PRO A 1 100 ? -4.633 2.546 -21.863 1.00 93.94 100 PRO A N 1
ATOM 777 C CA . PRO A 1 100 ? -5.707 3.277 -22.530 1.00 93.94 100 PRO A CA 1
ATOM 778 C C . PRO A 1 100 ? -6.818 2.365 -23.057 1.00 93.94 100 PRO A C 1
ATOM 780 O O . PRO A 1 100 ? -7.952 2.823 -23.193 1.00 93.94 100 PRO A O 1
ATOM 783 N N . ALA A 1 101 ? -6.528 1.089 -23.335 1.00 93.56 101 ALA A N 1
ATOM 784 C CA . ALA A 1 101 ? -7.537 0.147 -23.816 1.00 93.56 101 ALA A CA 1
ATOM 785 C C . ALA A 1 101 ? -8.531 -0.212 -22.704 1.00 93.56 101 ALA A C 1
ATOM 787 O O . ALA A 1 101 ? -9.720 -0.391 -22.961 1.00 93.56 101 ALA A O 1
ATOM 788 N N . LEU A 1 102 ? -8.050 -0.270 -21.462 1.00 90.00 102 LEU A N 1
ATOM 789 C CA . LEU A 1 102 ? -8.868 -0.561 -20.281 1.00 90.00 102 LEU A CA 1
ATOM 790 C C . LEU A 1 102 ? -9.331 0.696 -19.551 1.00 90.00 102 LEU A C 1
ATOM 792 O O . LEU A 1 102 ? -10.230 0.628 -18.716 1.00 90.00 102 LEU A O 1
ATOM 796 N N . ARG A 1 103 ? -8.732 1.842 -19.890 1.00 90.81 103 ARG A N 1
ATOM 797 C CA . ARG A 1 103 ? -8.894 3.127 -19.207 1.00 90.81 103 ARG A CA 1
ATOM 798 C C . ARG A 1 103 ? -8.611 3.024 -17.707 1.00 90.81 103 ARG A C 1
ATOM 800 O O . ARG A 1 103 ? -9.317 3.632 -16.906 1.00 90.81 103 ARG A O 1
ATOM 807 N N . ASP A 1 104 ? -7.584 2.263 -17.348 1.00 92.06 104 ASP A N 1
ATOM 808 C CA . ASP A 1 104 ? -7.247 1.952 -15.959 1.00 92.06 104 ASP A CA 1
ATOM 809 C C . ASP A 1 104 ? -5.728 1.917 -15.744 1.00 92.06 104 ASP A C 1
ATOM 811 O O . ASP A 1 104 ? -4.946 1.894 -16.698 1.00 92.06 104 ASP A O 1
ATOM 815 N N . PHE A 1 105 ? -5.293 1.928 -14.489 1.00 94.31 105 PHE A N 1
ATOM 816 C CA . PHE A 1 105 ? -3.888 1.907 -14.112 1.00 94.31 105 PHE A CA 1
ATOM 817 C C . PHE A 1 105 ? -3.428 0.511 -13.697 1.00 94.31 105 PHE A C 1
ATOM 819 O O . PHE A 1 105 ? -3.993 -0.140 -12.818 1.00 94.31 105 PHE A O 1
ATOM 826 N N . ARG A 1 106 ? -2.311 0.075 -14.273 1.00 95.38 106 ARG A N 1
ATOM 827 C CA . ARG A 1 106 ? -1.667 -1.206 -13.981 1.00 95.38 106 ARG A CA 1
ATOM 828 C C . ARG A 1 106 ? -0.327 -0.988 -13.301 1.00 95.38 106 ARG A C 1
ATOM 830 O O . ARG A 1 106 ? 0.298 0.059 -13.449 1.00 95.38 106 ARG A O 1
ATOM 837 N N . ASN A 1 107 ? 0.138 -1.992 -12.571 1.00 97.56 107 ASN A N 1
ATOM 838 C CA . ASN A 1 107 ? 1.534 -2.015 -12.147 1.00 97.56 107 ASN A CA 1
ATOM 839 C C . ASN A 1 107 ? 2.461 -2.095 -13.371 1.00 97.56 107 ASN A C 1
ATOM 841 O O . ASN A 1 107 ? 2.047 -2.494 -14.463 1.00 97.56 107 ASN A O 1
ATOM 845 N N . VAL A 1 108 ? 3.732 -1.751 -13.172 1.00 97.62 108 VAL A N 1
ATOM 846 C CA . VAL A 1 108 ? 4.794 -2.040 -14.144 1.00 97.62 108 VAL A CA 1
ATOM 847 C C . VAL A 1 108 ? 4.801 -3.531 -14.480 1.00 97.62 108 VAL A C 1
ATOM 849 O O . VAL A 1 108 ? 4.556 -4.366 -13.608 1.00 97.62 108 VAL A O 1
ATOM 852 N N . ALA A 1 109 ? 5.083 -3.867 -15.742 1.00 97.62 109 ALA A N 1
ATOM 853 C CA . ALA A 1 109 ? 5.214 -5.253 -16.169 1.00 97.62 109 ALA A CA 1
ATOM 854 C C . ALA A 1 109 ? 6.177 -6.011 -15.241 1.00 97.62 109 ALA A C 1
ATOM 856 O O . ALA A 1 109 ? 7.265 -5.543 -14.913 1.00 97.62 109 ALA A O 1
ATOM 857 N N . GLY A 1 110 ? 5.713 -7.157 -14.755 1.00 97.50 110 GLY A N 1
ATOM 858 C CA . GLY A 1 110 ? 6.442 -7.996 -13.820 1.00 97.50 110 GLY A CA 1
ATOM 859 C C . GLY A 1 110 ? 6.537 -7.497 -12.375 1.00 97.50 110 GLY A C 1
ATOM 860 O O . GLY A 1 110 ? 7.173 -8.181 -11.575 1.00 97.50 110 GLY A O 1
ATOM 861 N N . VAL A 1 111 ? 5.884 -6.388 -12.016 1.00 98.25 111 VAL A N 1
ATOM 862 C CA . VAL A 1 111 ? 5.689 -5.960 -10.624 1.00 98.25 111 VAL A CA 1
ATOM 863 C C . VAL A 1 111 ? 4.280 -6.319 -10.169 1.00 98.25 111 VAL A C 1
ATOM 865 O O . VAL A 1 111 ? 3.277 -5.820 -10.678 1.00 98.25 111 VAL A O 1
ATOM 868 N N . GLU A 1 112 ? 4.190 -7.149 -9.145 1.00 98.06 112 GLU A N 1
ATOM 869 C CA . GLU A 1 112 ? 2.944 -7.399 -8.434 1.00 98.06 112 GLU A CA 1
ATOM 870 C C . GLU A 1 112 ? 2.951 -6.645 -7.114 1.00 98.06 112 GLU A C 1
ATOM 872 O O . GLU A 1 112 ? 3.995 -6.533 -6.475 1.00 98.06 112 GLU A O 1
ATOM 877 N N . THR A 1 113 ? 1.791 -6.167 -6.672 1.00 97.62 113 THR A N 1
ATOM 878 C CA . THR A 1 113 ? 1.654 -5.463 -5.396 1.00 97.62 113 THR A CA 1
ATOM 879 C C . THR A 1 113 ? 0.539 -6.059 -4.557 1.00 97.62 113 THR A C 1
ATOM 881 O O . THR A 1 113 ? -0.431 -6.608 -5.079 1.00 97.62 113 THR A O 1
ATOM 884 N N . ARG A 1 114 ? 0.671 -5.942 -3.235 1.00 97.44 114 ARG A N 1
ATOM 885 C CA . ARG A 1 114 ? -0.399 -6.278 -2.293 1.00 97.44 114 ARG A CA 1
ATOM 886 C C . ARG A 1 114 ? -0.429 -5.313 -1.121 1.00 97.44 114 ARG A C 1
ATOM 888 O O . ARG A 1 114 ? 0.612 -4.874 -0.633 1.00 97.44 114 ARG A O 1
ATOM 895 N N . VAL A 1 115 ? -1.635 -5.030 -0.650 1.00 97.31 115 VAL A N 1
ATOM 896 C CA . VAL A 1 115 ? -1.865 -4.278 0.582 1.00 97.31 115 VAL A CA 1
ATOM 897 C C . VAL A 1 115 ? -1.762 -5.227 1.767 1.00 97.31 115 VAL A C 1
ATOM 899 O O . VAL A 1 115 ? -2.240 -6.361 1.708 1.00 97.31 115 VAL A O 1
ATOM 902 N N . LEU A 1 116 ? -1.140 -4.778 2.852 1.00 95.81 116 LEU A N 1
ATOM 903 C CA . LEU A 1 116 ? -0.985 -5.603 4.043 1.00 95.81 116 LEU A CA 1
ATOM 904 C C . LEU A 1 116 ? -2.101 -5.402 5.062 1.00 95.81 116 LEU A C 1
ATOM 906 O O . LEU A 1 116 ? -2.565 -4.288 5.285 1.00 95.81 116 LEU A O 1
ATOM 910 N N . ARG A 1 117 ? -2.413 -6.491 5.776 1.00 95.25 117 ARG A N 1
ATOM 911 C CA . ARG A 1 117 ? -3.180 -6.486 7.032 1.00 95.25 117 ARG A CA 1
ATOM 912 C C . ARG A 1 117 ? -4.574 -5.853 6.911 1.00 95.25 117 ARG A C 1
ATOM 914 O O . ARG A 1 117 ? -5.007 -5.138 7.809 1.00 95.25 117 ARG A O 1
ATOM 921 N N . PHE A 1 118 ? -5.293 -6.146 5.825 1.00 97.06 118 PHE A N 1
ATOM 922 C CA . PHE A 1 118 ? -6.725 -5.846 5.754 1.00 97.06 118 PHE A CA 1
ATOM 923 C C . PHE A 1 118 ? -7.462 -6.482 6.942 1.00 97.06 118 PHE A C 1
ATOM 925 O O . PHE A 1 118 ? -7.191 -7.629 7.294 1.00 97.06 118 PHE A O 1
ATOM 932 N N . GLY A 1 119 ? -8.354 -5.727 7.582 1.00 97.25 119 GLY A N 1
ATOM 933 C CA . GLY A 1 119 ? -9.012 -6.095 8.836 1.00 97.25 119 GLY A CA 1
ATOM 934 C C . GLY A 1 119 ? -8.269 -5.645 10.100 1.00 97.25 119 GLY A C 1
ATOM 935 O O . GLY A 1 119 ? -8.821 -5.760 11.186 1.00 97.25 119 GLY A O 1
ATOM 936 N N . SER A 1 120 ? -7.060 -5.084 9.995 1.00 96.69 120 SER A N 1
ATOM 937 C CA . SER A 1 120 ? -6.271 -4.616 11.142 1.00 96.69 120 SER A CA 1
ATOM 938 C C . SER A 1 120 ? -5.734 -3.205 10.910 1.00 96.69 120 SER A C 1
ATOM 940 O O . SER A 1 120 ? -5.255 -2.848 9.831 1.00 96.69 120 SER A O 1
ATOM 942 N N . THR A 1 121 ? -5.770 -2.391 11.957 1.00 95.38 121 THR A N 1
ATOM 943 C CA . THR A 1 121 ? -5.192 -1.041 11.993 1.00 95.38 121 THR A CA 1
ATOM 944 C C . THR A 1 121 ? -3.677 -1.057 11.778 1.00 95.38 121 THR A C 1
ATOM 946 O O . THR A 1 121 ? -3.113 -0.135 11.186 1.00 95.38 121 THR A O 1
ATOM 949 N N . ARG A 1 122 ? -3.002 -2.167 12.108 1.00 93.06 122 ARG A N 1
ATOM 950 C CA . ARG A 1 122 ? -1.566 -2.378 11.844 1.00 93.06 122 ARG A CA 1
ATOM 951 C C . ARG A 1 122 ? -1.206 -2.308 10.355 1.00 93.06 122 ARG A C 1
ATOM 953 O O . ARG A 1 122 ? -0.029 -2.205 10.017 1.00 93.06 122 ARG A O 1
ATOM 960 N N . GLY A 1 123 ? -2.182 -2.386 9.450 1.00 93.44 123 GLY A N 1
ATOM 961 C CA . GLY A 1 123 ? -1.977 -2.197 8.012 1.00 93.44 123 GLY A CA 1
ATOM 962 C C . GLY A 1 123 ? -1.599 -0.775 7.597 1.00 93.44 123 GLY A C 1
ATOM 963 O O . GLY A 1 123 ? -1.129 -0.591 6.477 1.00 93.44 123 GLY A O 1
ATOM 964 N N . PHE A 1 124 ? -1.760 0.220 8.472 1.00 92.88 124 PHE A N 1
ATOM 965 C CA . PHE A 1 124 ? -1.413 1.615 8.176 1.00 92.88 124 PHE A CA 1
ATOM 966 C C . PHE A 1 124 ? -0.730 2.364 9.327 1.00 92.88 124 PHE A C 1
ATOM 968 O O . PHE A 1 124 ? -0.281 3.493 9.131 1.00 92.88 124 PHE A O 1
ATOM 975 N N . LEU A 1 125 ? -0.606 1.752 10.508 1.00 90.06 125 LEU A N 1
ATOM 976 C CA . LEU A 1 125 ? 0.230 2.298 11.576 1.00 90.06 125 LEU A CA 1
ATOM 977 C C . LEU A 1 125 ? 1.708 2.316 11.163 1.00 90.06 125 LEU A C 1
ATOM 979 O O . LEU A 1 125 ? 2.171 1.500 10.358 1.00 90.06 125 LEU A O 1
ATOM 983 N N . ALA A 1 126 ? 2.443 3.288 11.700 1.00 76.00 126 ALA A N 1
ATOM 984 C CA . ALA A 1 126 ? 3.863 3.419 11.429 1.00 76.00 126 ALA A CA 1
ATOM 985 C C . ALA A 1 126 ? 4.658 2.256 12.038 1.00 76.00 126 ALA A C 1
ATOM 987 O O . ALA A 1 126 ? 4.355 1.792 13.135 1.00 76.00 126 ALA A O 1
ATOM 988 N N . ASP A 1 127 ? 5.705 1.814 11.337 1.00 74.44 127 ASP A N 1
ATOM 989 C CA . ASP A 1 127 ? 6.598 0.762 11.839 1.00 74.44 127 ASP A CA 1
ATOM 990 C C . ASP A 1 127 ? 7.489 1.272 12.995 1.00 74.44 127 ASP A C 1
ATOM 992 O O . ASP A 1 127 ? 7.974 0.479 13.799 1.00 74.44 127 ASP A O 1
ATOM 996 N N . ASN A 1 128 ? 7.686 2.594 13.101 1.00 69.56 128 ASN A N 1
ATOM 997 C CA . ASN A 1 128 ? 8.469 3.240 14.153 1.00 69.56 128 ASN A CA 1
ATOM 998 C C . ASN A 1 128 ? 7.558 4.017 15.130 1.00 69.56 128 ASN A C 1
ATOM 1000 O O . ASN A 1 128 ? 6.762 4.846 14.682 1.00 69.56 128 ASN A O 1
ATOM 1004 N N . PRO A 1 129 ? 7.712 3.837 16.457 1.00 64.19 129 PRO A N 1
ATOM 1005 C CA . PRO A 1 129 ? 7.038 4.645 17.474 1.00 64.19 129 PRO A CA 1
ATOM 1006 C C . PRO A 1 129 ? 7.186 6.169 17.327 1.00 64.19 129 PRO A C 1
ATOM 1008 O O . PRO A 1 129 ? 6.307 6.893 17.784 1.00 64.19 129 PRO A O 1
ATOM 1011 N N . GLY A 1 130 ? 8.260 6.669 16.705 1.00 61.56 130 GLY A N 1
ATOM 1012 C CA . GLY A 1 130 ? 8.444 8.109 16.457 1.00 61.56 130 GLY A CA 1
ATOM 1013 C C . GLY A 1 130 ? 7.495 8.708 15.408 1.00 61.56 130 GLY A C 1
ATOM 1014 O O . GLY A 1 130 ? 7.349 9.922 15.344 1.00 61.56 130 GLY A O 1
ATOM 1015 N N . ASP A 1 131 ? 6.825 7.863 14.621 1.00 65.06 131 ASP A N 1
ATOM 1016 C CA . ASP A 1 131 ? 6.000 8.246 13.467 1.00 65.06 131 ASP A CA 1
ATOM 1017 C C . ASP A 1 131 ? 4.493 8.010 13.713 1.00 65.06 131 ASP A C 1
ATOM 1019 O O . ASP A 1 131 ? 3.684 7.999 12.777 1.00 65.06 131 ASP A O 1
ATOM 1023 N N . LYS A 1 132 ? 4.102 7.786 14.976 1.00 67.25 132 LYS A N 1
ATOM 1024 C CA . LYS A 1 132 ? 2.744 7.383 15.384 1.00 67.25 132 LYS A CA 1
ATOM 1025 C C . LYS A 1 132 ? 1.637 8.317 14.886 1.00 67.25 132 LYS A C 1
ATOM 1027 O O . LYS A 1 132 ? 0.558 7.840 14.539 1.00 67.25 132 LYS A O 1
ATOM 1032 N N . ASP A 1 133 ? 1.903 9.613 14.776 1.00 73.69 133 ASP A N 1
ATOM 1033 C CA . ASP A 1 133 ? 0.870 10.598 14.434 1.00 73.69 133 ASP A CA 1
ATOM 1034 C C . ASP A 1 133 ? 0.559 10.679 12.927 1.00 73.69 133 ASP A C 1
ATOM 1036 O O . ASP A 1 133 ? -0.434 11.285 12.529 1.00 73.69 133 ASP A O 1
ATOM 1040 N N . LEU A 1 134 ? 1.351 10.038 12.055 1.00 77.12 134 LEU A N 1
ATOM 1041 C CA . LEU A 1 134 ? 1.230 10.233 10.602 1.00 77.12 134 LEU A CA 1
ATOM 1042 C C . LEU A 1 134 ? 0.010 9.547 9.967 1.00 77.12 134 LEU A C 1
ATOM 1044 O O . LEU A 1 134 ? -0.456 9.989 8.920 1.00 77.12 134 LEU A O 1
ATOM 1048 N N . CYS A 1 135 ? -0.482 8.450 10.552 1.00 90.19 135 CYS A N 1
ATOM 1049 C CA . CYS A 1 135 ? -1.509 7.597 9.940 1.00 90.19 135 CYS A CA 1
ATOM 1050 C C . CYS A 1 135 ? -2.522 7.080 10.957 1.00 90.19 135 CYS A C 1
ATOM 1052 O O . CYS A 1 135 ? -2.693 5.876 11.128 1.00 90.19 135 CYS A O 1
ATOM 1054 N N . MET A 1 136 ? -3.203 8.013 11.623 1.00 92.50 136 MET A N 1
ATOM 1055 C CA . MET A 1 136 ? -4.279 7.732 12.582 1.00 92.50 136 MET A CA 1
ATOM 1056 C C . MET A 1 136 ? -3.822 7.011 13.860 1.00 92.50 136 MET A C 1
ATOM 1058 O O . MET A 1 136 ? -4.673 6.525 14.599 1.00 92.50 136 MET A O 1
ATOM 1062 N N . GLY A 1 137 ? -2.521 6.956 14.170 1.00 92.00 137 GLY A N 1
ATOM 1063 C CA . GLY A 1 137 ? -2.038 6.243 15.358 1.00 92.00 137 GLY A CA 1
ATOM 1064 C C . GLY A 1 137 ? -2.587 6.813 16.660 1.00 92.00 137 GLY A C 1
ATOM 1065 O O . GLY A 1 137 ? -3.092 6.051 17.476 1.00 92.00 137 GLY A O 1
ATOM 1066 N N . THR A 1 138 ? -2.634 8.138 16.808 1.00 92.00 138 THR A N 1
ATOM 1067 C CA . THR A 1 138 ? -3.252 8.792 17.975 1.00 92.00 138 THR A CA 1
ATOM 1068 C C . THR A 1 138 ? -4.736 8.429 18.130 1.00 92.00 138 THR A C 1
ATOM 1070 O O . THR A 1 138 ? -5.221 8.247 19.247 1.00 92.00 138 THR A O 1
ATOM 1073 N N . LEU A 1 139 ? -5.467 8.307 17.013 1.00 94.25 139 LEU A N 1
ATOM 1074 C CA . LEU A 1 139 ? -6.878 7.910 17.005 1.00 94.25 139 LEU A CA 1
ATOM 1075 C C . LEU A 1 139 ? -7.039 6.436 17.391 1.00 94.25 139 LEU A C 1
ATOM 1077 O O . LEU A 1 139 ? -7.900 6.121 18.208 1.00 94.25 139 LEU A O 1
ATOM 1081 N N . VAL A 1 140 ? -6.205 5.549 16.845 1.00 95.12 140 VAL A N 1
ATOM 1082 C CA . VAL A 1 140 ? -6.201 4.126 17.214 1.00 95.12 140 VAL A CA 1
ATOM 1083 C C . VAL A 1 140 ? -5.908 3.969 18.704 1.00 95.12 140 VAL A C 1
ATOM 1085 O O . VAL A 1 140 ? -6.697 3.341 19.401 1.00 95.12 140 VAL A O 1
ATOM 1088 N N . GLU A 1 141 ? -4.872 4.632 19.225 1.00 93.44 141 GLU A N 1
ATOM 1089 C CA . GLU A 1 141 ? -4.540 4.604 20.655 1.00 93.44 141 GLU A CA 1
ATOM 1090 C C . GLU A 1 141 ? -5.692 5.143 21.526 1.00 93.44 141 GLU A C 1
ATOM 1092 O O . GLU A 1 141 ? -5.932 4.649 22.629 1.00 93.44 141 GLU A O 1
ATOM 1097 N N . ALA A 1 142 ? -6.426 6.158 21.059 1.00 95.06 142 ALA A N 1
ATOM 1098 C CA . ALA A 1 142 ? -7.596 6.678 21.766 1.00 95.06 142 ALA A CA 1
ATOM 1099 C C . ALA A 1 142 ? -8.762 5.684 21.799 1.00 95.06 142 ALA A C 1
ATOM 1101 O O . ALA A 1 142 ? -9.387 5.521 22.849 1.00 95.06 142 ALA A O 1
ATOM 1102 N N . LEU A 1 143 ? -9.028 5.002 20.685 1.00 96.50 143 LEU A N 1
ATOM 1103 C CA . LEU A 1 143 ? -10.059 3.968 20.601 1.00 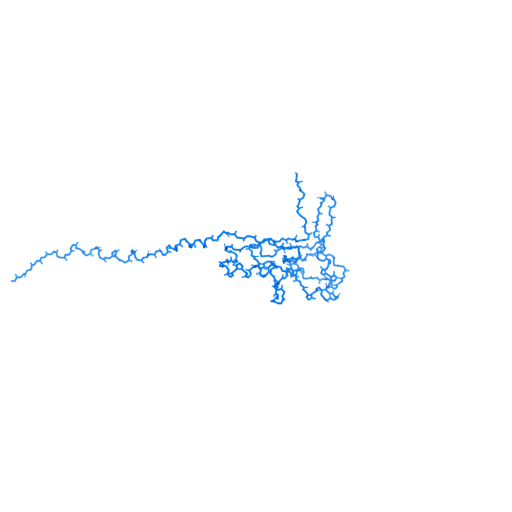96.50 143 LEU A CA 1
ATOM 1104 C C . LEU A 1 143 ? -9.686 2.754 21.460 1.00 96.50 143 LEU A C 1
ATOM 1106 O O . LEU A 1 143 ? -10.515 2.268 22.226 1.00 96.50 143 LEU A O 1
ATOM 1110 N N . GLU A 1 144 ? -8.433 2.306 21.421 1.00 95.81 144 GLU A N 1
ATOM 1111 C CA . GLU A 1 144 ? -7.955 1.211 22.272 1.00 95.81 144 GLU A CA 1
ATOM 1112 C C . GLU A 1 144 ? -8.088 1.552 23.765 1.00 95.81 144 GLU A C 1
ATOM 1114 O O . GLU A 1 144 ? -8.598 0.744 24.545 1.00 95.81 144 GLU A O 1
ATOM 1119 N N . ARG A 1 145 ? -7.746 2.786 24.169 1.00 96.75 145 ARG A N 1
ATOM 1120 C CA . ARG A 1 145 ? -7.985 3.278 25.541 1.00 96.75 145 ARG A CA 1
ATOM 1121 C C . ARG A 1 145 ? -9.468 3.330 25.919 1.00 96.75 145 ARG A C 1
ATOM 1123 O O . ARG A 1 145 ? -9.785 3.213 27.099 1.00 96.75 145 ARG A O 1
ATOM 1130 N N . ALA A 1 146 ? -10.364 3.483 24.946 1.00 96.50 146 ALA A N 1
ATOM 1131 C CA . ALA A 1 146 ? -11.813 3.424 25.142 1.00 96.50 146 ALA A CA 1
ATOM 1132 C C . ALA A 1 146 ? -12.374 1.985 25.159 1.00 96.50 146 ALA A C 1
ATOM 1134 O O . ALA A 1 146 ? -13.581 1.804 25.305 1.00 96.50 146 ALA A O 1
ATOM 1135 N N . GLY A 1 147 ? -11.520 0.961 25.035 1.00 96.38 147 GLY A N 1
ATOM 1136 C CA . GLY A 1 147 ? -11.904 -0.451 25.129 1.00 96.38 147 GLY A CA 1
ATOM 1137 C C . GLY A 1 147 ? -12.084 -1.164 23.788 1.00 96.38 147 GLY A C 1
ATOM 1138 O O . GLY A 1 147 ? -12.494 -2.328 23.777 1.00 96.38 147 GLY A O 1
ATOM 1139 N N . TYR A 1 148 ? -11.769 -0.510 22.668 1.00 97.50 148 TYR A N 1
ATOM 1140 C CA . TYR A 1 148 ? -11.726 -1.170 21.365 1.00 97.50 148 TYR A CA 1
ATOM 1141 C C . TYR A 1 148 ? -10.517 -2.109 21.240 1.00 97.50 148 TYR A C 1
ATOM 1143 O O . TYR A 1 148 ? -9.480 -1.900 21.868 1.00 97.50 148 TYR A O 1
ATOM 1151 N N . ARG A 1 149 ? -10.644 -3.151 20.411 1.00 96.81 149 ARG A N 1
ATOM 1152 C CA . ARG A 1 149 ? -9.596 -4.156 20.175 1.00 96.81 149 ARG A CA 1
ATOM 1153 C C . ARG A 1 149 ? -9.403 -4.387 18.681 1.00 96.81 149 ARG A C 1
ATOM 1155 O O . ARG A 1 149 ? -10.367 -4.694 17.975 1.00 96.81 149 ARG A O 1
ATOM 1162 N N . ASP A 1 150 ? -8.165 -4.235 18.215 1.00 96.94 150 ASP A N 1
ATOM 1163 C CA . ASP A 1 150 ? -7.782 -4.462 16.819 1.00 96.94 150 ASP A CA 1
ATOM 1164 C C . ASP A 1 150 ? -8.113 -5.894 16.368 1.00 96.94 150 ASP A C 1
ATOM 1166 O O . ASP A 1 150 ? -7.730 -6.860 17.027 1.00 96.94 150 ASP A O 1
ATOM 1170 N N . GLY A 1 151 ? -8.820 -6.030 15.246 1.00 95.00 151 GLY A N 1
ATOM 1171 C CA . GLY A 1 151 ? -9.274 -7.311 14.699 1.00 95.00 151 GLY A CA 1
ATOM 1172 C C . GLY A 1 151 ? -10.513 -7.915 15.376 1.00 95.00 151 GLY A C 1
ATOM 1173 O O . GLY A 1 151 ? -10.960 -8.977 14.945 1.00 95.00 151 GLY A O 1
ATOM 1174 N N . GLU A 1 152 ? -11.085 -7.259 16.392 1.00 95.25 152 GLU A N 1
ATOM 1175 C CA . GLU A 1 152 ? -12.292 -7.722 17.101 1.00 95.25 152 GLU A CA 1
ATOM 1176 C C . GLU A 1 152 ? -13.430 -6.693 17.055 1.00 95.25 152 GLU A C 1
ATOM 1178 O O . GLU A 1 152 ? -14.535 -6.998 16.612 1.00 95.25 152 GLU A O 1
ATOM 1183 N N . THR A 1 153 ? -13.173 -5.465 17.511 1.00 96.88 153 THR A N 1
ATOM 1184 C CA . THR A 1 153 ? -14.151 -4.358 17.522 1.00 96.88 153 THR A CA 1
ATOM 1185 C C . THR A 1 153 ? -13.643 -3.118 16.796 1.00 96.88 153 THR A C 1
ATOM 1187 O O . THR A 1 153 ? -14.426 -2.222 16.482 1.00 96.88 153 THR A O 1
ATOM 1190 N N . LEU A 1 154 ? -12.347 -3.074 16.488 1.00 98.00 154 LEU A N 1
ATOM 1191 C CA . LEU A 1 154 ? -11.697 -2.053 15.682 1.00 98.00 154 LEU A CA 1
ATOM 1192 C C . LEU A 1 154 ? -10.973 -2.721 14.520 1.00 98.00 154 LEU A C 1
ATOM 1194 O O . LEU A 1 154 ? -10.176 -3.632 14.714 1.00 98.00 154 LEU A O 1
ATOM 1198 N N . PHE A 1 155 ? -11.235 -2.254 13.309 1.00 98.19 155 PHE A N 1
ATOM 1199 C CA . PHE A 1 155 ? -10.707 -2.843 12.088 1.00 98.19 155 PHE A CA 1
ATOM 1200 C C . PHE A 1 155 ? -10.054 -1.771 11.230 1.00 98.19 155 PHE A C 1
ATOM 1202 O O . PHE A 1 155 ? -10.497 -0.624 11.194 1.00 98.19 155 PHE A O 1
ATOM 1209 N N . GLY A 1 156 ? -9.016 -2.157 10.497 1.00 97.81 156 GLY A N 1
ATOM 1210 C CA . GLY A 1 156 ? -8.436 -1.326 9.451 1.00 97.81 156 GLY A CA 1
ATOM 1211 C C . GLY A 1 156 ? -8.849 -1.802 8.065 1.00 97.81 156 GLY A C 1
ATOM 1212 O O . GLY A 1 156 ? -8.825 -3.000 7.795 1.00 97.81 156 GLY A O 1
ATOM 1213 N N . ALA A 1 157 ? -9.157 -0.872 7.166 1.00 98.12 157 ALA A N 1
ATOM 1214 C CA . ALA A 1 157 ? -9.403 -1.142 5.751 1.00 98.12 157 ALA A CA 1
ATOM 1215 C C . ALA A 1 157 ? -8.316 -0.493 4.870 1.00 98.12 157 ALA A C 1
ATOM 1217 O O . ALA A 1 157 ? -8.614 0.395 4.076 1.00 98.12 157 ALA A O 1
ATOM 1218 N N . PRO A 1 158 ? -7.030 -0.864 5.012 1.00 97.12 158 PRO A N 1
ATOM 1219 C CA . PRO A 1 158 ? -5.995 -0.358 4.124 1.00 97.12 158 PRO A CA 1
ATOM 1220 C C . PRO A 1 158 ? -6.298 -0.755 2.674 1.00 97.12 158 PRO A C 1
ATOM 1222 O O . PRO A 1 158 ? -6.778 -1.851 2.389 1.00 97.12 158 PRO A O 1
ATOM 1225 N N . TYR A 1 159 ? -5.968 0.142 1.756 1.00 97.19 159 TYR A N 1
ATOM 1226 C CA . TYR A 1 159 ? -6.152 -0.017 0.315 1.00 97.19 159 TYR A CA 1
ATOM 1227 C C . TYR A 1 159 ? -4.904 0.440 -0.444 1.00 97.19 159 TYR A C 1
ATOM 1229 O O . TYR A 1 159 ? -4.036 1.118 0.117 1.00 97.19 159 TYR A O 1
ATOM 1237 N N . ASP A 1 160 ? -4.802 0.082 -1.724 1.00 96.88 160 ASP A N 1
ATOM 1238 C CA . ASP A 1 160 ? -3.725 0.577 -2.577 1.00 96.88 160 ASP A CA 1
ATOM 1239 C C . ASP A 1 160 ? -3.997 2.041 -2.925 1.00 96.88 160 ASP A C 1
ATOM 1241 O O . ASP A 1 160 ? -4.777 2.358 -3.818 1.00 96.88 160 ASP A O 1
ATOM 1245 N N . PHE A 1 161 ? -3.364 2.945 -2.181 1.00 95.06 161 PHE A N 1
ATOM 1246 C CA . PHE A 1 161 ? -3.581 4.386 -2.296 1.00 95.06 161 PHE A CA 1
ATOM 1247 C C . PHE A 1 161 ? -3.116 4.982 -3.630 1.00 95.06 161 PHE A C 1
ATOM 1249 O O . PHE A 1 161 ? -3.345 6.166 -3.876 1.00 95.06 161 PHE A O 1
ATOM 1256 N N . ARG A 1 162 ? -2.433 4.196 -4.471 1.00 96.31 162 ARG A N 1
ATOM 1257 C CA . ARG A 1 162 ? -2.026 4.608 -5.818 1.00 96.31 162 ARG A CA 1
ATOM 1258 C C . ARG A 1 162 ? -3.195 4.544 -6.803 1.00 96.31 162 ARG A C 1
ATOM 1260 O O . ARG A 1 162 ? -3.140 5.202 -7.835 1.00 96.31 162 ARG A O 1
ATOM 1267 N N . GLN A 1 163 ? -4.219 3.751 -6.486 1.00 93.69 163 GLN A N 1
ATOM 1268 C CA . GLN A 1 163 ? -5.362 3.489 -7.350 1.00 93.69 163 GLN A CA 1
ATOM 1269 C C . GLN A 1 163 ? -6.539 4.408 -7.017 1.00 93.69 163 GLN A C 1
ATOM 1271 O O . GLN A 1 163 ? -6.800 4.723 -5.852 1.00 93.69 163 GLN A O 1
ATOM 1276 N N . ALA A 1 164 ? -7.268 4.818 -8.052 1.00 89.12 164 ALA A N 1
ATOM 1277 C CA . ALA A 1 164 ? -8.563 5.467 -7.895 1.00 89.12 164 ALA A CA 1
ATOM 1278 C C . ALA A 1 164 ? -9.670 4.405 -7.748 1.00 89.12 164 ALA A C 1
ATOM 1280 O O . ALA A 1 164 ? -9.496 3.270 -8.198 1.00 89.12 164 ALA A O 1
ATOM 1281 N N . PRO A 1 165 ? -10.827 4.745 -7.154 1.00 89.12 165 PRO A N 1
ATOM 1282 C CA . PRO A 1 165 ? -12.016 3.915 -7.285 1.00 89.12 165 PRO A CA 1
ATOM 1283 C C . PRO A 1 165 ? -12.341 3.681 -8.764 1.00 89.12 165 PRO A C 1
ATOM 1285 O O . PRO A 1 165 ? -12.220 4.602 -9.576 1.00 89.12 165 PRO A O 1
ATOM 1288 N N . ALA A 1 166 ? -12.772 2.467 -9.105 1.00 82.56 166 ALA A N 1
ATOM 1289 C CA . ALA A 1 166 ? -13.215 2.163 -10.459 1.00 82.56 166 ALA A CA 1
ATOM 1290 C C . ALA A 1 166 ? -14.351 3.112 -10.874 1.00 82.56 166 ALA A C 1
ATOM 1292 O O . ALA A 1 166 ? -15.205 3.471 -10.056 1.00 82.56 166 ALA A O 1
ATOM 1293 N N . ALA A 1 167 ? -14.361 3.515 -12.147 1.00 76.88 167 ALA A N 1
ATOM 1294 C CA . ALA A 1 167 ? -15.460 4.304 -12.688 1.00 76.88 167 ALA A CA 1
ATOM 1295 C C . ALA A 1 167 ? -16.788 3.537 -12.516 1.00 76.88 167 ALA A C 1
ATOM 1297 O O . ALA A 1 167 ? -16.791 2.309 -12.648 1.00 76.88 167 ALA A O 1
ATOM 1298 N N . PRO A 1 168 ? -17.908 4.229 -12.242 1.00 77.31 168 PRO A N 1
ATOM 1299 C CA . PRO A 1 168 ? -19.222 3.599 -12.264 1.00 77.31 168 PRO A CA 1
ATOM 1300 C C . PRO A 1 168 ? -19.446 2.905 -13.614 1.00 77.31 168 PRO A C 1
ATOM 1302 O O . PRO A 1 168 ? -19.145 3.492 -14.658 1.00 77.31 168 PRO A O 1
ATOM 1305 N N . GLY A 1 169 ? -19.903 1.652 -13.562 1.00 64.69 169 GLY A N 1
ATOM 1306 C CA . GLY A 1 169 ? -20.259 0.855 -14.740 1.00 64.69 169 GLY A CA 1
ATOM 1307 C C . GLY A 1 169 ? -21.532 1.333 -15.418 1.00 64.69 169 GLY A C 1
ATOM 1308 O O . GLY A 1 169 ? -22.379 1.936 -14.721 1.00 64.69 169 GLY A O 1
#

Secondary structure (DSSP, 8-state):
--------SSGGGSSSSSGGG------------SPPPEEE---TTTS-EEEEE-TT---SSGGG---BT-EEEEES-HHHHH-TTTHHHHHHHH-EEEETTTTEEEEPTTEEEEE--TTSGGGTS-SSGGGGGGGTHHHHHHHHHTT--BTTTEEE----TTSPPPPP-

InterPro domains:
  IPR003386 Lecithin:cholesterol/phospholipid:diacylglycerol acyltransferase [PF02450] (72-166)
  IPR029058 Alpha/Beta hydrolase fold [G3DSA:3.40.50.1820] (87-168)

Sequence (169 aa):
MAPLPHLHRLLPLLLFLPFILVRRGARPPDAATGLHPVVLLPGNKCSQLEARLTDAYEPPSPQCKGPVGRWFRLWKNATAQRDPAAAPCLADQLRLVYDPALRDFRNVAGVETRVLRFGSTRGFLADNPGDKDLCMGTLVEALERAGYRDGETLFGAPYDFRQAPAAPG